Protein AF-A0A1C3ETY7-F1 (afdb_monomer_lite)

Secondary structure (DSSP, 8-state):
--------TTSPPTTTHHHHHHHHHHHHHHHHHHHHHHHHHHHGGGTSS-TTPPPPHHHHHHHHHHHHHHHHHHHHHHHHHHHHHHSS-GGG-HHHHHHHHHHHHHHHHHHHHHHTTS--TTS-S-HHHHHHHHHHHHHHHHHHHHHHHHHHHHHH--

Radius of gyration: 18.48 Å; chains: 1; bounding box: 41×31×61 Å

Sequence (158 aa):
MPHREIVTDDQPGKGFELPLRLLAGFQFLGGIVFAPFAWVLIFTPLGIFFPKYQYDLRDVVLSIMGAPLAITGYFVWANWFLYAVRGRFFRNWGVAVQLISLMNHLGWLVCFPSIRQQSFFAFLETAPEIAAWLLFNILVSMMLGLYFLDKSRTTYDF

pLDDT: mean 75.52, std 14.87, range [42.16, 93.75]

Organism: NCBI:txid1841610

Foldseek 3Di:
DPPPPLPFLQQDDPPCQQVLLVVLVVVLVVVVVCLVVLVCLQCVVVCVVPVPDDDDPLSVVSNVLSNVLNVLSVQLSVQSVCCNVPVAGVVSPQLVSLVSQLVSLVSCLVCVVSVCPPDVPVVDPPPVVSVVVSVVSNVVSVVSNVSSVVSVVVSPVD

Structure (mmCIF, N/CA/C/O backbone):
data_AF-A0A1C3ETY7-F1
#
_entry.id   AF-A0A1C3ETY7-F1
#
loop_
_atom_site.group_PDB
_atom_site.id
_atom_site.type_symbol
_atom_site.label_atom_id
_atom_site.label_alt_id
_atom_site.label_comp_id
_atom_site.label_asym_id
_atom_site.label_entity_id
_atom_site.label_seq_id
_atom_site.pdbx_PDB_ins_code
_atom_site.Cartn_x
_atom_site.Cartn_y
_atom_site.Cartn_z
_atom_site.occupancy
_atom_site.B_iso_or_equiv
_atom_site.auth_seq_id
_atom_site.auth_comp_id
_atom_site.auth_asym_id
_atom_site.auth_atom_id
_atom_site.pdbx_PDB_model_num
ATOM 1 N N . MET A 1 1 ? -15.548 -19.070 34.710 1.00 42.56 1 MET A N 1
ATOM 2 C CA . MET A 1 1 ? -14.702 -17.882 34.462 1.00 42.56 1 MET A CA 1
ATOM 3 C C . MET A 1 1 ? -15.313 -17.130 33.293 1.00 42.56 1 MET A C 1
ATOM 5 O O . MET A 1 1 ? -15.617 -17.798 32.310 1.00 42.56 1 MET A O 1
ATOM 9 N N . PRO A 1 2 ? -15.569 -15.815 33.383 1.00 42.75 2 PRO A N 1
ATOM 10 C CA . PRO A 1 2 ? -16.038 -15.077 32.222 1.00 42.75 2 PRO A CA 1
ATOM 11 C C . PRO A 1 2 ? -14.923 -15.089 31.176 1.00 42.75 2 PRO A C 1
ATOM 13 O O . PRO A 1 2 ? -13.763 -14.828 31.500 1.00 42.75 2 PRO A O 1
ATOM 16 N N . HIS A 1 3 ? -15.268 -15.453 29.944 1.00 42.50 3 HIS A N 1
ATOM 17 C CA . HIS A 1 3 ? -14.363 -15.393 28.806 1.00 42.50 3 HIS A CA 1
ATOM 18 C C . HIS A 1 3 ? -13.972 -13.918 28.642 1.00 42.50 3 HIS A C 1
ATOM 20 O O . HIS A 1 3 ? -14.798 -13.111 28.225 1.00 42.50 3 HIS A O 1
ATOM 26 N N . ARG A 1 4 ? -12.753 -13.534 29.047 1.00 46.88 4 ARG A N 1
ATOM 27 C CA . ARG A 1 4 ? -12.209 -12.221 28.684 1.00 46.88 4 ARG A CA 1
ATOM 28 C C . ARG A 1 4 ? -12.123 -12.218 27.165 1.00 46.88 4 ARG A C 1
ATOM 30 O O . ARG A 1 4 ? -11.307 -12.937 26.590 1.00 46.88 4 ARG A O 1
ATOM 37 N N . GLU A 1 5 ? -13.032 -11.488 26.537 1.00 49.06 5 GLU A N 1
ATOM 38 C CA . GLU A 1 5 ? -12.971 -11.209 25.115 1.00 49.06 5 GLU A CA 1
ATOM 39 C C . GLU A 1 5 ? -11.666 -10.441 24.902 1.00 49.06 5 GLU A C 1
ATOM 41 O O . GLU A 1 5 ? -11.463 -9.373 25.480 1.00 49.06 5 GLU A O 1
ATOM 46 N N . ILE A 1 6 ? -10.719 -11.043 24.182 1.00 51.78 6 ILE A N 1
ATOM 47 C CA . ILE A 1 6 ? -9.483 -10.357 23.816 1.00 51.78 6 ILE A CA 1
ATOM 48 C C . ILE A 1 6 ? -9.919 -9.284 22.826 1.00 51.78 6 ILE A C 1
ATOM 50 O O . ILE A 1 6 ? -10.107 -9.573 21.644 1.00 51.78 6 ILE A O 1
ATOM 54 N N . VAL A 1 7 ? -10.161 -8.073 23.326 1.00 54.97 7 VAL A N 1
ATOM 55 C CA . VAL A 1 7 ? -10.447 -6.910 22.493 1.00 54.97 7 VAL A CA 1
ATOM 56 C C . VAL A 1 7 ? -9.214 -6.705 21.633 1.00 54.97 7 VAL A C 1
ATOM 58 O O . VAL A 1 7 ? -8.131 -6.397 22.126 1.00 54.97 7 VAL A O 1
ATOM 61 N N . THR A 1 8 ? -9.354 -6.990 20.344 1.00 58.16 8 THR A N 1
ATOM 62 C CA . THR A 1 8 ? -8.231 -6.912 19.427 1.00 58.16 8 THR A CA 1
ATOM 63 C C . THR A 1 8 ? -7.980 -5.454 19.075 1.00 58.16 8 THR A C 1
ATOM 65 O O . THR A 1 8 ? -8.903 -4.651 18.908 1.00 58.16 8 THR A O 1
ATOM 68 N N . ASP A 1 9 ? -6.705 -5.104 18.986 1.00 62.38 9 ASP A N 1
ATOM 69 C CA . ASP A 1 9 ? -6.216 -3.737 18.811 1.00 62.38 9 ASP A CA 1
ATOM 70 C C . ASP A 1 9 ? -6.758 -3.046 17.541 1.00 62.38 9 ASP A C 1
ATOM 72 O O . ASP A 1 9 ? -6.960 -1.837 17.469 1.00 62.38 9 ASP A O 1
ATOM 76 N N . ASP A 1 10 ? -7.163 -3.838 16.557 1.00 63.81 10 ASP A N 1
ATOM 77 C CA . ASP A 1 10 ? -7.648 -3.389 15.261 1.00 63.81 10 ASP A CA 1
ATOM 78 C C . ASP A 1 10 ? -9.175 -3.314 15.113 1.00 63.81 10 ASP A C 1
ATOM 80 O O . ASP A 1 10 ? -9.651 -2.754 14.122 1.00 63.81 10 ASP A O 1
ATOM 84 N N . GLN A 1 11 ? -9.958 -3.816 16.078 1.00 65.44 11 GLN A N 1
ATOM 85 C CA . GLN A 1 11 ? -11.417 -3.704 16.006 1.00 65.44 11 GLN A CA 1
ATOM 86 C C . GLN A 1 11 ? -11.861 -2.254 16.210 1.00 65.44 11 GLN A C 1
ATOM 88 O O . GLN A 1 11 ? -11.608 -1.683 17.265 1.00 65.44 11 GLN A O 1
ATOM 93 N N . PRO A 1 12 ? -12.510 -1.617 15.242 1.00 57.81 12 PRO A N 1
ATOM 94 C CA . PRO A 1 12 ? -12.853 -0.210 15.361 1.00 57.81 12 PRO A CA 1
ATOM 95 C C . PRO A 1 12 ? -13.856 0.022 16.504 1.00 57.81 12 PRO A C 1
ATOM 97 O O . PRO A 1 12 ? -14.793 -0.750 16.699 1.00 57.81 12 PRO A O 1
ATOM 100 N N . GLY A 1 13 ? -13.648 1.085 17.288 1.00 61.75 13 GLY A N 1
ATOM 101 C CA . GLY A 1 13 ? -14.572 1.473 18.360 1.00 61.75 13 GLY A CA 1
ATOM 102 C C . GLY A 1 13 ? -15.984 1.761 17.827 1.00 61.75 13 GLY A C 1
ATOM 103 O O . GLY A 1 13 ? -16.158 2.079 16.645 1.00 61.75 13 GLY A O 1
ATOM 104 N N . LYS A 1 14 ? -17.004 1.665 18.696 1.00 61.84 14 LYS A N 1
ATOM 105 C CA . LYS A 1 14 ? -18.412 1.898 18.319 1.00 61.84 14 LYS A CA 1
ATOM 106 C C . LYS A 1 14 ? -18.545 3.235 17.571 1.00 61.84 14 LYS A C 1
ATOM 108 O O . LYS A 1 14 ? -18.279 4.287 18.140 1.00 61.84 14 LYS A O 1
ATOM 113 N N . GLY A 1 15 ? -18.943 3.177 16.297 1.00 67.81 15 GLY A N 1
ATOM 114 C CA . GLY A 1 15 ? -19.194 4.346 15.440 1.00 67.81 15 GLY A CA 1
ATOM 115 C C . GLY A 1 15 ? -18.184 4.588 14.308 1.00 67.81 15 GLY A C 1
ATOM 116 O O . GLY A 1 15 ? -18.567 5.163 13.295 1.00 67.81 15 GLY A O 1
ATOM 117 N N . PHE A 1 16 ? -16.941 4.099 14.410 1.00 74.38 16 PHE A N 1
ATOM 118 C CA . PHE A 1 16 ? -15.918 4.270 13.356 1.00 74.38 16 PHE A CA 1
ATOM 119 C C . PHE A 1 16 ? -15.721 3.040 12.464 1.00 74.38 16 PHE A C 1
ATOM 121 O O . PHE A 1 16 ? -14.970 3.089 11.490 1.00 74.38 16 PHE A O 1
ATOM 128 N N . GLU A 1 17 ? -16.427 1.947 12.753 1.00 79.69 17 GLU A N 1
ATOM 129 C CA . GLU A 1 17 ? -16.270 0.687 12.031 1.00 79.69 17 GLU A CA 1
ATOM 130 C C . GLU A 1 17 ? -16.571 0.803 10.543 1.00 79.69 17 GLU A C 1
ATOM 132 O O . GLU A 1 17 ? -15.744 0.447 9.704 1.00 79.69 17 GLU A O 1
ATOM 137 N N . LEU A 1 18 ? -17.752 1.313 10.209 1.00 85.38 18 LEU A N 1
ATOM 138 C CA . LEU A 1 18 ? -18.197 1.366 8.827 1.00 85.38 18 LEU A CA 1
ATOM 139 C C . LEU A 1 18 ? -17.298 2.276 7.963 1.00 85.38 18 LEU A C 1
ATOM 141 O O . LEU A 1 18 ? -16.846 1.803 6.920 1.00 85.38 18 LEU A O 1
ATOM 145 N N . PRO A 1 19 ? -16.948 3.513 8.380 1.00 89.62 19 PRO A N 1
ATOM 146 C CA . PRO A 1 19 ? -16.014 4.350 7.625 1.00 89.62 19 PRO A CA 1
ATOM 147 C C . PRO A 1 19 ? -14.649 3.696 7.386 1.00 89.62 19 PRO A C 1
ATOM 149 O O . PRO A 1 19 ? -14.139 3.740 6.267 1.00 89.62 19 PRO A O 1
ATOM 152 N N . LEU A 1 20 ? -14.066 3.049 8.402 1.00 88.81 20 LEU A N 1
ATOM 153 C CA . LEU A 1 20 ? -12.752 2.408 8.279 1.00 88.81 20 LEU A CA 1
ATOM 154 C C . LEU A 1 20 ? -12.790 1.187 7.355 1.00 88.81 20 LEU A C 1
ATOM 156 O O . LEU A 1 20 ? -11.866 0.968 6.571 1.00 88.81 20 LEU A O 1
ATOM 160 N N . ARG A 1 21 ? -13.878 0.415 7.391 1.00 90.31 21 ARG A N 1
ATOM 161 C CA . ARG A 1 21 ? -14.084 -0.721 6.483 1.00 90.31 21 ARG A CA 1
ATOM 162 C C . ARG A 1 21 ? -14.298 -0.272 5.041 1.00 90.31 21 ARG A C 1
ATOM 164 O O . ARG A 1 21 ? -13.751 -0.895 4.135 1.00 90.31 21 ARG A O 1
ATOM 171 N N . LEU A 1 22 ? -15.039 0.816 4.825 1.00 92.62 22 LEU A N 1
ATOM 172 C CA . LEU A 1 22 ? -15.215 1.418 3.500 1.00 92.62 22 LEU A CA 1
ATOM 173 C C . LEU A 1 22 ? -13.896 1.967 2.954 1.00 92.62 22 LEU A C 1
ATOM 175 O O . LEU A 1 22 ? -13.574 1.714 1.795 1.00 92.62 22 LEU A O 1
ATOM 179 N N . LEU A 1 23 ? -13.105 2.645 3.791 1.00 92.38 23 LEU A N 1
ATOM 180 C CA . LEU A 1 23 ? -11.767 3.106 3.426 1.00 92.38 23 LEU A CA 1
ATOM 181 C C . LEU A 1 23 ? -10.875 1.928 3.024 1.00 92.38 23 LEU A C 1
ATOM 183 O O . LEU A 1 23 ? -10.278 1.968 1.956 1.00 92.38 23 LEU A O 1
ATOM 187 N N . ALA A 1 24 ? -10.834 0.856 3.821 1.00 91.06 24 ALA A N 1
ATOM 188 C CA . ALA A 1 24 ? -10.077 -0.350 3.488 1.00 91.06 24 ALA A CA 1
ATOM 189 C C . ALA A 1 24 ? -10.553 -0.999 2.173 1.00 91.06 24 ALA A C 1
ATOM 191 O O . ALA A 1 24 ? -9.736 -1.457 1.377 1.00 91.06 24 ALA A O 1
ATOM 192 N N . GLY A 1 25 ? -11.863 -0.993 1.908 1.00 91.50 25 GLY A N 1
ATOM 193 C CA . GLY A 1 25 ? -12.436 -1.469 0.648 1.00 91.50 25 GLY A CA 1
ATOM 194 C C . GLY A 1 25 ? -12.018 -0.619 -0.555 1.00 91.50 25 GLY A C 1
ATOM 195 O O . GLY A 1 25 ? -11.577 -1.162 -1.564 1.00 91.50 25 GLY A O 1
ATOM 196 N N . PHE A 1 26 ? -12.090 0.708 -0.441 1.00 92.00 26 PHE A N 1
ATOM 197 C CA . PHE A 1 26 ? -11.623 1.642 -1.473 1.00 92.00 26 PHE A CA 1
ATOM 198 C C . PHE A 1 26 ? -10.136 1.447 -1.778 1.00 92.00 26 PHE A C 1
ATOM 200 O O . PHE A 1 26 ? -9.719 1.364 -2.931 1.00 92.00 26 PHE A O 1
ATOM 207 N N . GLN A 1 27 ? -9.355 1.295 -0.718 1.00 90.25 27 GLN A N 1
ATOM 208 C CA . GLN A 1 27 ? -7.926 1.070 -0.769 1.00 90.25 27 GLN A CA 1
ATOM 209 C C . GLN A 1 27 ? -7.567 -0.270 -1.436 1.00 90.25 27 GLN A C 1
ATOM 211 O O . GLN A 1 27 ? -6.674 -0.345 -2.286 1.00 90.25 27 GLN A O 1
ATOM 216 N N . PHE A 1 28 ? -8.337 -1.323 -1.154 1.00 89.69 28 PHE A N 1
ATOM 217 C CA . PHE A 1 28 ? -8.257 -2.586 -1.883 1.00 89.69 28 PHE A CA 1
ATOM 218 C C . PHE A 1 28 ? -8.598 -2.417 -3.376 1.00 89.69 28 PHE A C 1
ATOM 220 O O . PHE A 1 28 ? -7.848 -2.874 -4.234 1.00 89.69 28 PHE A O 1
ATOM 227 N N . LEU A 1 29 ? -9.675 -1.719 -3.734 1.00 87.62 29 LEU A N 1
ATOM 228 C CA . LEU A 1 29 ? -10.024 -1.524 -5.148 1.00 87.62 29 LEU A CA 1
ATOM 229 C C . LEU A 1 29 ? -8.939 -0.756 -5.915 1.00 87.62 29 LEU A C 1
ATOM 231 O O . LEU A 1 29 ? -8.570 -1.166 -7.015 1.00 87.62 29 LEU A O 1
ATOM 235 N N . GLY A 1 30 ? -8.371 0.292 -5.313 1.00 81.81 30 GLY A N 1
ATOM 236 C CA . GLY A 1 30 ? -7.249 1.029 -5.896 1.00 81.81 30 GLY A CA 1
ATOM 237 C C . GLY A 1 30 ? -6.042 0.128 -6.167 1.00 81.81 30 GLY A C 1
ATOM 238 O O . GLY A 1 30 ? -5.467 0.174 -7.251 1.00 81.81 30 GLY A O 1
ATOM 239 N N . GLY A 1 31 ? -5.708 -0.777 -5.243 1.00 79.50 31 GLY A N 1
ATOM 240 C CA . GLY A 1 31 ? -4.628 -1.746 -5.448 1.00 79.50 31 GLY A CA 1
ATOM 241 C C . GLY A 1 31 ? -4.858 -2.740 -6.601 1.00 79.50 31 GLY A C 1
ATOM 242 O O . GLY A 1 31 ? -3.872 -3.174 -7.195 1.00 79.50 31 GLY A O 1
ATOM 243 N N . ILE A 1 32 ? -6.111 -3.053 -6.991 1.00 79.81 32 ILE A N 1
ATOM 244 C CA . ILE A 1 32 ? -6.397 -3.926 -8.162 1.00 79.81 32 ILE A CA 1
ATOM 245 C C . ILE A 1 32 ? -5.797 -3.294 -9.418 1.00 79.81 32 ILE A C 1
ATOM 247 O O . ILE A 1 32 ? -5.169 -3.980 -10.221 1.00 79.81 32 ILE A O 1
ATOM 251 N N . VAL A 1 33 ? -5.969 -1.981 -9.564 1.00 75.62 33 VAL A N 1
ATOM 252 C CA . VAL A 1 33 ? -5.522 -1.221 -10.736 1.00 75.62 33 VAL A CA 1
ATOM 253 C C . VAL A 1 33 ? -4.001 -1.284 -10.885 1.00 75.62 33 VAL A C 1
ATOM 255 O O . VAL A 1 33 ? -3.492 -1.410 -11.996 1.00 75.62 33 VAL A O 1
ATOM 258 N N . PHE A 1 34 ? -3.272 -1.266 -9.767 1.00 73.31 34 PHE A N 1
ATOM 259 C CA . PHE A 1 34 ? -1.808 -1.310 -9.754 1.00 73.31 34 PHE A CA 1
ATOM 260 C C . PHE A 1 34 ? -1.229 -2.728 -9.696 1.00 73.31 34 PHE A C 1
ATOM 262 O O . PHE A 1 34 ? -0.032 -2.902 -9.920 1.00 73.31 34 PHE A O 1
ATOM 269 N N . ALA A 1 35 ? -2.042 -3.757 -9.439 1.00 74.00 35 ALA A N 1
ATOM 270 C CA . ALA A 1 35 ? -1.565 -5.131 -9.348 1.00 74.00 35 ALA A CA 1
ATOM 271 C C . ALA A 1 35 ? -0.816 -5.574 -10.620 1.00 74.00 35 ALA A C 1
ATOM 273 O O . ALA A 1 35 ? 0.320 -6.009 -10.462 1.00 74.00 35 ALA A O 1
ATOM 274 N N . PRO A 1 36 ? -1.330 -5.412 -11.860 1.00 72.75 36 PRO A N 1
ATOM 275 C CA . PRO A 1 36 ? -0.623 -5.833 -13.078 1.00 72.75 36 PRO A CA 1
ATOM 276 C C . PRO A 1 36 ? 0.801 -5.273 -13.208 1.00 72.75 36 PRO A C 1
ATOM 278 O O . PRO A 1 36 ? 1.693 -5.965 -13.693 1.00 72.75 36 PRO A O 1
ATOM 281 N N . PHE A 1 37 ? 1.040 -4.055 -12.716 1.00 69.62 37 PHE A N 1
ATOM 282 C CA . PHE A 1 37 ? 2.364 -3.435 -12.713 1.00 69.62 37 PHE A CA 1
ATOM 283 C C . PHE A 1 37 ? 3.364 -4.200 -11.833 1.00 69.62 37 PHE A C 1
ATOM 285 O O . PHE A 1 37 ? 4.503 -4.440 -12.233 1.00 69.62 37 PHE A O 1
ATOM 292 N N . ALA A 1 38 ? 2.916 -4.661 -10.666 1.00 71.06 38 ALA A N 1
ATOM 293 C CA . ALA A 1 38 ? 3.717 -5.497 -9.782 1.00 71.06 38 ALA A CA 1
ATOM 294 C C . ALA A 1 38 ? 4.105 -6.834 -10.448 1.00 71.06 38 ALA A C 1
ATOM 296 O O . ALA A 1 38 ? 5.246 -7.275 -10.308 1.00 71.06 38 ALA A O 1
ATOM 297 N N . TRP A 1 39 ? 3.206 -7.444 -11.236 1.00 71.19 39 TRP A N 1
ATOM 298 C CA . TRP A 1 39 ? 3.521 -8.654 -12.014 1.00 71.19 39 TRP A CA 1
ATOM 299 C C . TRP A 1 39 ? 4.611 -8.376 -13.052 1.00 71.19 39 TRP A C 1
ATOM 301 O O . TRP A 1 39 ? 5.584 -9.122 -13.133 1.00 71.19 39 TRP A O 1
ATOM 311 N N . VAL A 1 40 ? 4.510 -7.281 -13.808 1.00 70.50 40 VAL A N 1
ATOM 312 C CA . VAL A 1 40 ? 5.534 -6.921 -14.804 1.00 70.50 40 VAL A CA 1
ATOM 313 C C . VAL A 1 40 ? 6.919 -6.813 -14.155 1.00 70.50 40 VAL A C 1
ATOM 315 O O . VAL A 1 40 ? 7.880 -7.357 -14.695 1.00 70.50 40 VAL A O 1
ATOM 318 N N . LEU A 1 41 ? 7.033 -6.212 -12.971 1.00 67.00 41 LEU A N 1
ATOM 319 C CA . LEU A 1 41 ? 8.316 -6.066 -12.270 1.00 67.00 41 LEU A CA 1
ATOM 320 C C . LEU A 1 41 ? 8.893 -7.381 -11.724 1.00 67.00 41 LEU A C 1
ATOM 322 O O . LEU A 1 41 ? 10.115 -7.536 -11.662 1.00 67.00 41 LEU A O 1
ATOM 326 N N . ILE A 1 42 ? 8.033 -8.331 -11.349 1.00 69.00 42 ILE A N 1
ATOM 327 C CA . ILE A 1 42 ? 8.451 -9.658 -10.876 1.00 69.00 42 ILE A CA 1
ATOM 328 C C . ILE A 1 42 ? 8.891 -10.541 -12.049 1.00 69.00 42 ILE A C 1
ATOM 330 O O . ILE A 1 42 ? 9.921 -11.204 -11.978 1.00 69.00 42 ILE A O 1
ATOM 334 N N . PHE A 1 43 ? 8.104 -10.582 -13.123 1.00 69.56 43 PHE A N 1
ATOM 335 C CA . PHE A 1 43 ? 8.242 -11.609 -14.158 1.00 69.56 43 PHE A CA 1
ATOM 336 C C . PHE A 1 43 ? 9.080 -11.182 -15.363 1.00 69.56 43 PHE A C 1
ATOM 338 O O . PHE A 1 43 ? 9.687 -12.043 -16.001 1.00 69.56 43 PHE A O 1
ATOM 345 N N . THR A 1 44 ? 9.142 -9.885 -15.683 1.00 65.69 44 THR A N 1
ATOM 346 C CA . THR A 1 44 ? 9.968 -9.390 -16.803 1.00 65.69 44 THR A CA 1
ATOM 347 C C . THR A 1 44 ? 11.440 -9.764 -16.617 1.00 65.69 44 THR A C 1
ATOM 349 O O . THR A 1 44 ? 12.012 -10.331 -17.544 1.00 65.69 44 THR A O 1
ATOM 352 N N . PRO A 1 45 ? 12.043 -9.586 -15.427 1.00 62.59 45 PRO A N 1
ATOM 353 C CA . PRO A 1 45 ? 13.465 -9.866 -15.203 1.00 62.59 45 PRO A CA 1
ATOM 354 C C . PRO A 1 45 ? 13.782 -11.362 -15.029 1.00 62.59 45 PRO A C 1
ATOM 356 O O . PRO A 1 45 ? 14.941 -11.746 -14.913 1.00 62.59 45 PRO A O 1
ATOM 359 N N . LEU A 1 46 ? 12.748 -12.213 -15.014 1.00 63.91 46 LEU A N 1
ATOM 360 C CA . LEU A 1 46 ? 12.868 -13.673 -15.063 1.00 63.91 46 LEU A CA 1
ATOM 361 C C . LEU A 1 46 ? 12.768 -14.218 -16.494 1.00 63.91 46 LEU A C 1
ATOM 363 O O . LEU A 1 46 ? 13.007 -15.406 -16.707 1.00 63.91 46 LEU A O 1
ATOM 367 N N . GLY A 1 47 ? 12.401 -13.387 -17.479 1.00 57.34 47 GLY A N 1
ATOM 368 C CA . GLY A 1 47 ? 12.459 -13.761 -18.900 1.00 57.34 47 GLY A CA 1
ATOM 369 C C . GLY A 1 47 ? 11.379 -14.757 -19.287 1.00 57.34 47 GLY A C 1
ATOM 370 O O . GLY A 1 47 ? 11.345 -15.231 -20.420 1.00 57.34 47 GLY A O 1
ATOM 371 N N . ILE A 1 48 ? 10.462 -15.025 -18.352 1.00 59.72 48 ILE A N 1
ATOM 372 C CA . ILE A 1 48 ? 9.309 -15.911 -18.503 1.00 59.72 48 ILE A CA 1
ATOM 373 C C . ILE A 1 48 ? 8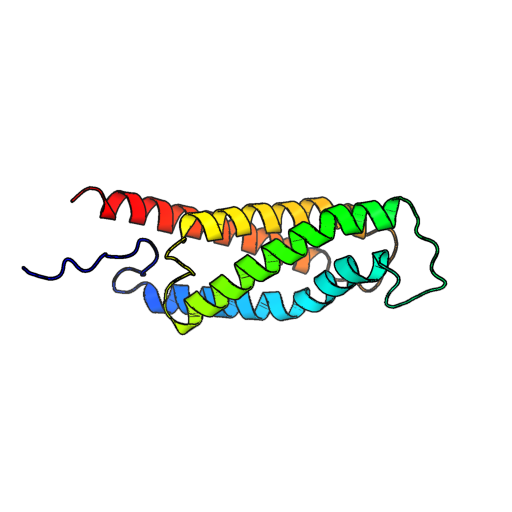.429 -15.435 -19.662 1.00 59.72 48 ILE A C 1
ATOM 375 O O . ILE A 1 48 ? 7.876 -16.254 -20.390 1.00 59.72 48 ILE A O 1
ATOM 379 N N . PHE A 1 49 ? 8.343 -14.119 -19.876 1.00 56.91 49 PHE A N 1
ATOM 380 C CA . PHE A 1 49 ? 7.573 -13.544 -20.977 1.00 56.91 49 PHE A CA 1
ATOM 381 C C . PHE A 1 49 ? 8.384 -13.327 -22.262 1.00 56.91 49 PHE A C 1
ATOM 383 O O . PHE A 1 49 ? 7.793 -13.285 -23.339 1.00 56.91 49 PHE A O 1
ATOM 390 N N . PHE A 1 50 ? 9.719 -13.236 -22.187 1.00 59.28 50 PHE A N 1
ATOM 391 C CA . PHE A 1 50 ? 10.576 -12.939 -23.342 1.00 59.28 50 PHE A CA 1
ATOM 392 C C . PHE A 1 50 ? 11.938 -13.656 -23.249 1.00 59.28 50 PHE A C 1
ATOM 394 O O . PHE A 1 50 ? 12.928 -13.053 -22.840 1.00 59.28 50 PHE A O 1
ATOM 401 N N . PRO A 1 51 ? 12.043 -14.916 -23.711 1.00 56.88 51 PRO A N 1
ATOM 402 C CA . PRO A 1 51 ? 13.273 -15.718 -23.610 1.00 56.88 51 PRO A CA 1
ATOM 403 C C . PRO A 1 51 ? 14.478 -15.163 -24.390 1.00 56.88 51 PRO A C 1
ATOM 405 O O . PRO A 1 51 ? 15.598 -15.628 -24.214 1.00 56.88 51 PRO A O 1
ATOM 408 N N . LYS A 1 52 ? 14.246 -14.201 -25.295 1.00 59.03 52 LYS A N 1
ATOM 409 C CA . LYS A 1 52 ? 15.277 -13.523 -26.101 1.00 59.03 52 LYS A CA 1
ATOM 410 C C . LYS A 1 52 ? 15.705 -12.167 -25.523 1.00 59.03 52 LYS A C 1
ATOM 412 O O . LYS A 1 52 ? 16.538 -11.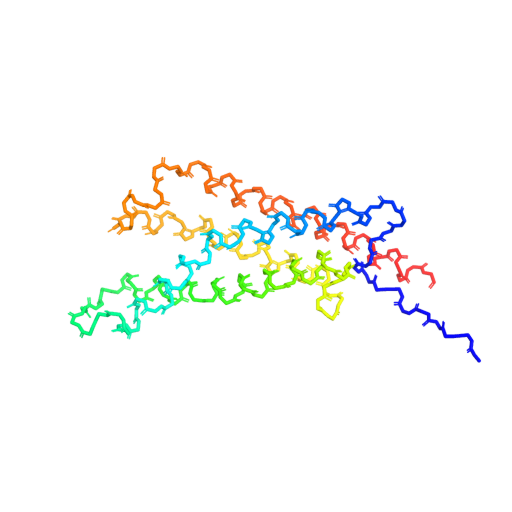500 -26.128 1.00 59.03 52 LYS A O 1
ATOM 417 N N . TYR A 1 53 ? 15.113 -11.739 -24.409 1.00 62.09 53 TYR A N 1
ATOM 418 C CA . TYR A 1 53 ? 15.431 -10.466 -23.773 1.00 62.09 53 TYR A CA 1
ATOM 419 C C . TYR A 1 53 ? 16.761 -10.595 -23.020 1.00 62.09 53 TYR A C 1
ATOM 421 O O . TYR A 1 53 ? 16.904 -11.455 -22.153 1.00 62.09 53 TYR A O 1
ATOM 429 N N . GLN A 1 54 ? 17.751 -9.779 -23.381 1.00 61.06 54 GLN A N 1
ATOM 430 C CA . GLN A 1 54 ? 18.998 -9.668 -22.626 1.00 61.06 54 GLN A CA 1
ATOM 431 C C . GLN A 1 54 ? 18.801 -8.598 -21.554 1.00 61.06 54 GLN A C 1
ATOM 433 O O . GLN A 1 54 ? 18.441 -7.473 -21.884 1.00 61.06 54 GLN A O 1
ATOM 438 N N . TYR A 1 55 ? 18.983 -8.954 -20.280 1.00 66.19 55 TYR A N 1
ATOM 439 C CA . TYR A 1 55 ? 18.801 -7.997 -19.189 1.00 66.19 55 TYR A CA 1
ATOM 440 C C . TYR A 1 55 ? 19.921 -6.972 -19.158 1.00 66.19 55 TYR A C 1
ATOM 442 O O . TYR A 1 55 ? 21.096 -7.340 -19.078 1.00 66.19 55 TYR A O 1
ATOM 450 N N . ASP A 1 56 ? 19.541 -5.704 -19.072 1.00 71.50 56 ASP A N 1
ATOM 451 C CA . ASP A 1 56 ? 20.442 -4.677 -18.581 1.00 71.50 56 ASP A CA 1
ATOM 452 C C . ASP A 1 56 ? 20.497 -4.718 -17.046 1.00 71.50 56 ASP A C 1
ATOM 454 O O . ASP A 1 56 ? 19.530 -5.073 -16.365 1.00 71.50 56 ASP A O 1
ATOM 458 N N . LEU A 1 57 ? 21.628 -4.298 -16.465 1.00 71.12 57 LEU A N 1
ATOM 459 C CA . LEU A 1 57 ? 21.812 -4.209 -15.006 1.00 71.12 57 LEU A CA 1
ATOM 460 C C . LEU A 1 57 ? 20.672 -3.428 -14.325 1.00 71.12 57 LEU A C 1
ATOM 462 O O . LEU A 1 57 ? 20.257 -3.754 -13.213 1.00 71.12 57 LEU A O 1
ATOM 466 N N . ARG A 1 58 ? 20.138 -2.414 -15.013 1.00 71.50 58 ARG A N 1
ATOM 467 C CA . ARG A 1 58 ? 19.003 -1.604 -14.561 1.00 71.50 58 ARG A CA 1
ATOM 468 C C . ARG A 1 58 ? 17.734 -2.436 -14.352 1.00 71.50 58 ARG A C 1
ATOM 470 O O . ARG A 1 58 ? 17.053 -2.230 -13.351 1.00 71.50 58 ARG A O 1
ATOM 477 N N . ASP A 1 59 ? 17.440 -3.378 -15.242 1.00 70.69 59 ASP A N 1
ATOM 478 C CA . ASP A 1 59 ? 16.235 -4.216 -15.174 1.00 70.69 59 ASP A CA 1
ATOM 479 C C . ASP A 1 59 ? 16.318 -5.212 -14.017 1.00 70.69 59 ASP A C 1
ATOM 481 O O . ASP A 1 59 ? 15.346 -5.428 -13.291 1.00 70.69 59 ASP A O 1
ATOM 485 N N . VAL A 1 60 ? 17.513 -5.758 -13.787 1.00 72.12 60 VAL A N 1
ATOM 486 C CA . VAL A 1 60 ? 17.793 -6.641 -12.649 1.00 72.12 60 VAL A CA 1
ATOM 487 C C . VAL A 1 60 ? 17.618 -5.888 -11.329 1.00 72.12 60 VAL A C 1
ATOM 489 O O . VAL A 1 60 ? 16.931 -6.371 -10.430 1.00 72.12 60 VAL A O 1
ATOM 492 N N . VAL A 1 61 ? 18.175 -4.678 -11.216 1.00 72.94 61 VAL A N 1
ATOM 493 C CA . VAL A 1 61 ? 18.031 -3.836 -10.016 1.00 72.94 61 VAL A CA 1
ATOM 494 C C . VAL A 1 61 ? 16.568 -3.460 -9.776 1.00 72.94 61 VAL A C 1
ATOM 496 O O . VAL A 1 61 ? 16.089 -3.555 -8.646 1.00 72.94 61 VAL A O 1
ATOM 499 N N . LEU A 1 62 ? 15.830 -3.092 -10.827 1.00 73.44 62 LEU A N 1
ATOM 500 C CA . LEU A 1 62 ? 14.399 -2.805 -10.729 1.00 73.44 62 LEU A CA 1
ATOM 501 C C . LEU A 1 62 ? 13.589 -4.030 -10.295 1.00 73.44 62 LEU A C 1
ATOM 503 O O . LEU A 1 62 ? 12.649 -3.872 -9.522 1.00 73.44 62 LEU A O 1
ATOM 507 N N . SER A 1 63 ? 13.964 -5.240 -10.713 1.00 74.38 63 SER A N 1
ATOM 508 C CA . SER A 1 63 ? 13.336 -6.470 -10.218 1.00 74.38 63 SER A CA 1
ATOM 509 C C . SER A 1 63 ? 13.608 -6.713 -8.746 1.00 74.38 63 SER A C 1
ATOM 511 O O . SER A 1 63 ? 12.687 -6.969 -7.977 1.00 74.38 63 SER A O 1
ATOM 513 N N . ILE A 1 64 ? 14.876 -6.616 -8.340 1.00 76.75 64 ILE A N 1
ATOM 514 C CA . ILE A 1 64 ? 15.304 -6.898 -6.968 1.00 76.75 64 ILE A CA 1
ATOM 515 C C . ILE A 1 64 ? 14.660 -5.910 -5.996 1.00 76.75 64 ILE A C 1
ATOM 517 O O . ILE A 1 64 ? 14.306 -6.295 -4.888 1.00 76.75 64 ILE A O 1
ATOM 521 N N . MET A 1 65 ? 14.470 -4.657 -6.410 1.00 76.38 65 MET A N 1
ATOM 522 C CA . MET A 1 65 ? 13.783 -3.641 -5.609 1.00 76.38 65 MET A CA 1
ATOM 523 C C . MET A 1 65 ? 12.256 -3.757 -5.714 1.00 76.38 65 MET A C 1
ATOM 525 O O . MET A 1 65 ? 11.547 -3.636 -4.717 1.00 76.38 65 MET A O 1
ATOM 529 N N . GLY A 1 66 ? 11.736 -4.020 -6.913 1.00 78.62 66 GLY A N 1
ATOM 530 C CA . GLY A 1 66 ? 10.307 -4.069 -7.207 1.00 78.62 66 GLY A CA 1
ATOM 531 C C . GLY A 1 66 ? 9.611 -5.322 -6.682 1.00 78.62 66 GLY A C 1
ATOM 532 O O . GLY A 1 66 ? 8.473 -5.232 -6.235 1.00 78.62 66 GLY A O 1
ATOM 533 N N . ALA A 1 67 ? 10.272 -6.481 -6.670 1.00 79.50 67 ALA A N 1
ATOM 534 C CA . ALA A 1 67 ? 9.675 -7.736 -6.218 1.00 79.50 67 ALA A CA 1
ATOM 535 C C . ALA A 1 67 ? 9.361 -7.743 -4.707 1.00 79.50 67 ALA A C 1
ATOM 537 O O . ALA A 1 67 ? 8.233 -8.089 -4.352 1.00 79.50 67 ALA A O 1
ATOM 538 N N . PRO A 1 68 ? 10.249 -7.300 -3.794 1.00 85.75 68 PRO A N 1
ATOM 539 C CA . PRO A 1 68 ? 9.904 -7.135 -2.382 1.00 85.75 68 PRO A CA 1
ATOM 540 C C . PRO A 1 68 ? 8.768 -6.134 -2.161 1.00 85.75 68 PRO A C 1
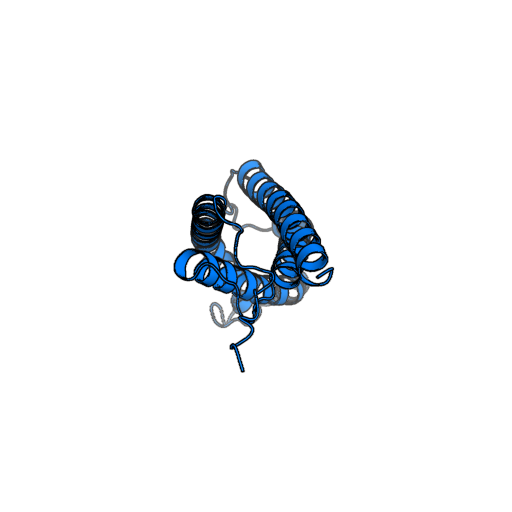ATOM 542 O O . PRO A 1 68 ? 7.882 -6.386 -1.341 1.00 85.75 68 PRO A O 1
ATOM 545 N N . LEU A 1 69 ? 8.751 -5.023 -2.907 1.00 86.62 69 LEU A N 1
ATOM 546 C CA . LEU A 1 69 ? 7.663 -4.044 -2.853 1.00 86.62 69 LEU A CA 1
ATOM 547 C C . LEU A 1 69 ? 6.348 -4.630 -3.388 1.00 86.62 69 LEU A C 1
ATOM 549 O O . LEU A 1 69 ? 5.285 -4.393 -2.826 1.00 86.62 69 LEU A O 1
ATOM 553 N N . ALA A 1 70 ? 6.386 -5.465 -4.416 1.00 85.00 70 ALA A N 1
ATOM 554 C CA . ALA A 1 70 ? 5.211 -6.174 -4.902 1.00 85.00 70 ALA A CA 1
ATOM 555 C C . ALA A 1 70 ? 4.690 -7.183 -3.865 1.00 85.00 70 ALA A C 1
ATOM 557 O O . ALA A 1 70 ? 3.508 -7.169 -3.531 1.00 85.00 70 ALA A O 1
ATOM 558 N N . ILE A 1 71 ? 5.568 -8.017 -3.301 1.00 86.56 71 ILE A N 1
ATOM 559 C CA . ILE A 1 71 ? 5.216 -9.037 -2.299 1.00 86.56 71 ILE A CA 1
ATOM 560 C C . ILE A 1 71 ? 4.608 -8.389 -1.052 1.00 86.56 71 ILE A C 1
ATOM 562 O O . ILE A 1 71 ? 3.534 -8.783 -0.595 1.00 86.56 71 ILE A O 1
ATOM 566 N N . THR A 1 72 ? 5.276 -7.371 -0.506 1.00 90.38 72 THR A N 1
ATOM 567 C CA . THR A 1 72 ? 4.768 -6.645 0.667 1.00 90.38 72 THR A CA 1
ATOM 568 C C . THR A 1 72 ? 3.505 -5.849 0.336 1.00 90.38 72 THR A C 1
ATOM 570 O O . THR A 1 72 ? 2.603 -5.779 1.169 1.00 90.38 72 THR A O 1
ATOM 573 N N . GLY A 1 73 ? 3.375 -5.349 -0.895 1.00 89.31 73 GLY A N 1
ATOM 574 C CA . GLY A 1 73 ? 2.154 -4.730 -1.407 1.00 89.31 73 GLY A CA 1
ATOM 575 C C . GLY A 1 73 ? 0.976 -5.704 -1.400 1.00 89.31 73 GLY A C 1
ATOM 576 O O . GLY A 1 73 ? -0.065 -5.389 -0.833 1.00 89.31 73 GLY A O 1
ATOM 577 N N . TYR A 1 74 ? 1.148 -6.928 -1.914 1.00 88.50 74 TYR A N 1
ATOM 578 C CA . TYR A 1 74 ? 0.112 -7.970 -1.866 1.00 88.50 74 TYR A CA 1
ATOM 579 C C . TYR A 1 74 ? -0.290 -8.345 -0.442 1.00 88.50 74 TYR A C 1
ATOM 581 O O . TYR A 1 74 ? -1.472 -8.567 -0.174 1.00 88.50 74 TYR A O 1
ATOM 589 N N . PHE A 1 75 ? 0.667 -8.384 0.485 1.00 91.06 75 PHE A N 1
ATOM 590 C CA . PHE A 1 75 ? 0.371 -8.620 1.895 1.00 91.06 75 PHE A CA 1
ATOM 591 C C . PHE A 1 75 ? -0.513 -7.514 2.493 1.00 91.06 75 PHE A C 1
ATOM 593 O O . PHE A 1 75 ? -1.518 -7.814 3.145 1.00 91.06 75 PHE A O 1
ATOM 600 N N . VAL A 1 76 ? -0.170 -6.243 2.264 1.00 91.50 76 VAL A N 1
ATOM 601 C CA . VAL A 1 76 ? -0.967 -5.084 2.714 1.00 91.50 76 VAL A CA 1
ATOM 602 C C . VAL A 1 76 ? -2.358 -5.128 2.094 1.00 91.50 76 VAL A C 1
ATOM 604 O O . VAL A 1 76 ? -3.369 -4.972 2.777 1.00 91.50 76 VAL A O 1
ATOM 607 N N . TRP A 1 77 ? -2.408 -5.440 0.808 1.00 90.50 77 TRP A N 1
ATOM 608 C CA . TRP A 1 77 ? -3.623 -5.481 0.024 1.00 90.50 77 TRP A CA 1
ATOM 609 C C . TRP A 1 77 ? -4.613 -6.553 0.488 1.00 90.50 77 TRP A C 1
ATOM 611 O O . TRP A 1 77 ? -5.792 -6.270 0.710 1.00 90.50 77 TRP A O 1
ATOM 621 N N . ALA A 1 78 ? -4.125 -7.771 0.733 1.00 91.31 78 ALA A N 1
ATOM 622 C CA . ALA A 1 78 ? -4.922 -8.846 1.314 1.00 91.31 78 ALA A CA 1
ATOM 623 C C . ALA A 1 78 ? -5.456 -8.465 2.703 1.00 91.31 78 ALA A C 1
ATOM 625 O O . ALA A 1 78 ? -6.597 -8.774 3.044 1.00 91.31 78 ALA A O 1
ATOM 626 N N . ASN A 1 79 ? -4.657 -7.755 3.501 1.00 92.69 79 ASN A N 1
ATOM 627 C CA . ASN A 1 79 ? -5.077 -7.271 4.811 1.00 92.69 79 ASN A CA 1
ATOM 628 C C . ASN A 1 79 ? -6.174 -6.204 4.722 1.00 92.69 79 ASN A C 1
ATOM 630 O O . ASN A 1 79 ? -7.109 -6.242 5.517 1.00 92.69 79 ASN A O 1
ATOM 634 N N . TRP A 1 80 ? -6.120 -5.300 3.746 1.00 91.94 80 TRP A N 1
ATOM 635 C CA . TRP A 1 80 ? -7.192 -4.332 3.502 1.00 91.94 80 TRP A CA 1
ATOM 636 C C . TRP A 1 80 ? -8.500 -5.000 3.082 1.00 91.94 80 TRP A C 1
ATOM 638 O O . TRP A 1 80 ? -9.556 -4.655 3.610 1.00 91.94 80 TRP A O 1
ATOM 648 N N . PHE A 1 81 ? -8.437 -6.024 2.227 1.00 93.00 81 PHE A N 1
ATOM 649 C CA . PHE A 1 81 ? -9.607 -6.843 1.905 1.00 93.00 81 PHE A CA 1
ATOM 650 C C . PHE A 1 81 ? -10.190 -7.525 3.149 1.00 93.00 81 PHE A C 1
ATOM 652 O O . PHE A 1 81 ? -11.392 -7.439 3.412 1.00 93.00 81 PHE A O 1
ATOM 659 N N . LEU A 1 82 ? -9.337 -8.176 3.948 1.00 90.75 82 LEU A N 1
ATOM 660 C CA . LEU A 1 82 ? -9.763 -8.826 5.187 1.00 90.75 82 LEU A CA 1
ATOM 661 C C . LEU A 1 82 ? -10.412 -7.828 6.144 1.00 90.75 82 LEU A C 1
ATOM 663 O O . LEU A 1 82 ? -11.464 -8.133 6.704 1.00 90.75 82 LEU A O 1
ATOM 667 N N . TYR A 1 83 ? -9.841 -6.634 6.280 1.00 90.25 83 TYR A N 1
ATOM 668 C CA . TYR A 1 83 ? -10.397 -5.591 7.127 1.00 90.25 83 TYR A CA 1
ATOM 669 C C . TYR A 1 83 ? -11.752 -5.098 6.613 1.00 90.25 83 TYR A C 1
ATOM 671 O O . TYR A 1 83 ? -12.701 -5.010 7.387 1.00 90.25 83 TYR A O 1
ATOM 679 N N . ALA A 1 84 ? -11.901 -4.867 5.307 1.00 90.88 84 ALA A N 1
ATOM 680 C CA . ALA A 1 84 ? -13.172 -4.455 4.712 1.00 90.88 84 ALA A CA 1
ATOM 681 C C . ALA A 1 84 ? -14.294 -5.479 4.979 1.00 90.88 84 ALA A C 1
ATOM 683 O O . ALA A 1 84 ? -15.403 -5.122 5.393 1.00 90.88 84 ALA A O 1
ATOM 684 N N . VAL A 1 85 ? -13.996 -6.771 4.815 1.00 89.38 85 VAL A N 1
ATOM 685 C CA . VAL A 1 85 ? -14.983 -7.854 4.955 1.00 89.38 85 VAL A CA 1
ATOM 686 C C . VAL A 1 85 ? -15.242 -8.233 6.414 1.00 89.38 85 VAL A C 1
ATOM 688 O O . VAL A 1 85 ? -16.383 -8.507 6.778 1.00 89.38 85 VAL A O 1
ATOM 691 N N . ARG A 1 86 ? -14.205 -8.265 7.256 1.00 87.56 86 ARG A N 1
ATOM 692 C CA . ARG A 1 86 ? -14.264 -8.846 8.610 1.00 87.56 86 ARG A CA 1
ATOM 693 C C . ARG A 1 86 ? -14.103 -7.831 9.740 1.00 87.56 86 ARG A C 1
ATOM 695 O O . ARG A 1 86 ? -14.230 -8.225 10.893 1.00 87.56 86 ARG A O 1
ATOM 702 N N . GLY A 1 87 ? -13.776 -6.577 9.433 1.00 85.44 87 GLY A N 1
ATOM 703 C CA . GLY A 1 87 ? -13.480 -5.542 10.429 1.00 85.44 87 GLY A CA 1
ATOM 704 C C . GLY A 1 87 ? -12.169 -5.759 11.192 1.00 85.44 87 GLY A C 1
ATOM 705 O O . GLY A 1 87 ? -11.977 -5.153 12.240 1.00 85.44 87 GLY A O 1
ATOM 706 N N . ARG A 1 88 ? -11.293 -6.654 10.709 1.00 84.88 88 ARG A N 1
ATOM 707 C CA . ARG A 1 88 ? -10.016 -6.998 11.352 1.00 84.88 88 ARG A CA 1
ATOM 708 C C . ARG A 1 88 ? -8.960 -7.462 10.352 1.00 84.88 88 ARG A C 1
ATOM 710 O O . ARG A 1 88 ? -9.283 -8.100 9.346 1.00 84.88 88 ARG A O 1
ATOM 717 N N . PHE A 1 89 ? -7.705 -7.159 10.651 1.00 86.56 89 PHE A N 1
ATOM 718 C CA . PHE A 1 89 ? -6.530 -7.582 9.901 1.00 86.56 89 PHE A CA 1
ATOM 719 C C . PHE A 1 89 ? -6.136 -9.018 10.247 1.00 86.56 89 PHE A C 1
ATOM 721 O O . PHE A 1 89 ? -6.616 -9.628 11.208 1.00 86.56 89 PHE A O 1
ATOM 728 N N . PHE A 1 90 ? -5.219 -9.583 9.464 1.00 83.00 90 PHE A N 1
ATOM 729 C CA . PHE A 1 90 ? -4.612 -10.857 9.809 1.00 83.00 90 PHE A CA 1
ATOM 730 C C . PHE A 1 90 ? -3.890 -10.743 11.156 1.00 83.00 90 PHE A C 1
ATOM 732 O O . PHE A 1 90 ? -3.062 -9.855 11.360 1.00 83.00 90 PHE A O 1
ATOM 739 N N . ARG A 1 91 ? -4.219 -11.654 12.080 1.00 78.19 91 ARG A N 1
ATOM 740 C CA . ARG A 1 91 ? -3.606 -11.753 13.416 1.00 78.19 91 ARG A CA 1
ATOM 741 C C . ARG A 1 91 ? -3.656 -10.449 14.238 1.00 78.19 91 ARG A C 1
ATOM 743 O O . ARG A 1 91 ? -2.871 -10.284 15.165 1.00 78.19 91 ARG A O 1
ATOM 750 N N . ASN A 1 92 ? -4.608 -9.564 13.937 1.00 70.75 92 ASN A N 1
ATOM 751 C CA . ASN A 1 92 ? -4.828 -8.284 14.618 1.00 70.75 92 ASN A CA 1
ATOM 752 C C . ASN A 1 92 ? -3.630 -7.324 14.571 1.00 70.75 92 ASN A C 1
ATOM 754 O O . ASN A 1 92 ? -3.366 -6.568 15.502 1.00 70.75 92 ASN A O 1
ATOM 758 N N . TRP A 1 93 ? -2.867 -7.365 13.483 1.00 82.25 93 TRP A N 1
ATOM 759 C CA . TRP A 1 93 ? -1.633 -6.603 13.316 1.00 82.25 93 TRP A CA 1
ATOM 760 C C . TRP A 1 93 ? -1.866 -5.195 12.761 1.00 82.25 93 TRP A C 1
ATOM 762 O O . TRP A 1 93 ? -1.182 -4.790 11.826 1.00 82.25 93 TRP A O 1
ATOM 772 N N . GLY A 1 94 ? -2.812 -4.439 13.330 1.00 85.25 94 GLY A N 1
ATOM 773 C CA . GLY A 1 94 ? -3.187 -3.104 12.843 1.00 85.25 94 GLY A CA 1
ATOM 774 C C . GLY A 1 94 ? -1.979 -2.198 12.608 1.00 85.25 94 GLY A C 1
ATOM 775 O O . GLY A 1 94 ? -1.708 -1.816 11.473 1.00 85.25 94 GLY A O 1
ATOM 776 N N . VAL A 1 95 ? -1.183 -1.945 13.649 1.00 87.56 95 VAL A N 1
ATOM 777 C CA . VAL A 1 95 ? 0.020 -1.098 13.554 1.00 87.56 95 VAL A CA 1
ATOM 778 C C . VAL A 1 95 ? 1.040 -1.650 12.553 1.00 87.56 95 VAL A C 1
ATOM 780 O O . VAL A 1 95 ? 1.528 -0.912 11.700 1.00 87.56 95 VAL A O 1
ATOM 783 N N . ALA A 1 96 ? 1.351 -2.948 12.611 1.00 89.56 96 ALA A N 1
ATOM 784 C CA . ALA A 1 96 ? 2.374 -3.537 11.745 1.00 89.56 96 ALA A CA 1
ATOM 785 C C . ALA A 1 96 ? 1.961 -3.530 10.264 1.00 89.56 96 ALA A C 1
ATOM 787 O O . ALA A 1 96 ? 2.782 -3.215 9.406 1.00 89.56 96 ALA A O 1
ATOM 788 N N . VAL A 1 97 ? 0.689 -3.802 9.952 1.00 90.94 97 VAL A N 1
ATOM 789 C CA . VAL A 1 97 ? 0.147 -3.698 8.588 1.00 90.94 97 VAL A CA 1
ATOM 790 C C . VAL A 1 97 ? 0.277 -2.268 8.071 1.00 90.94 97 VAL A C 1
ATOM 792 O O . VAL A 1 97 ? 0.698 -2.083 6.931 1.00 90.94 97 VAL A O 1
ATOM 795 N N . GLN A 1 98 ? -0.017 -1.258 8.896 1.00 92.00 98 GLN A N 1
ATOM 796 C CA . GLN A 1 98 ? 0.123 0.142 8.483 1.00 92.00 98 GLN A CA 1
ATOM 797 C C . GLN A 1 98 ? 1.585 0.574 8.330 1.00 92.00 98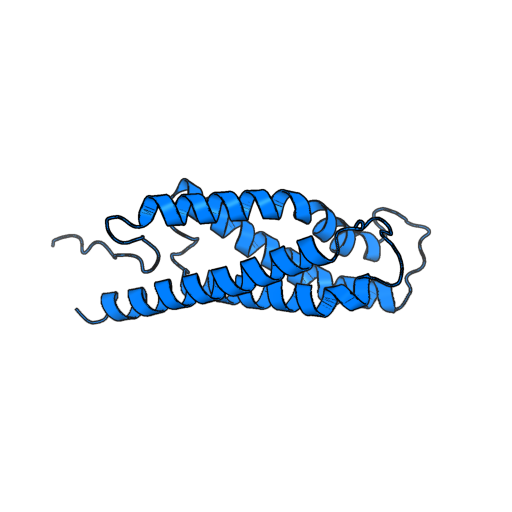 GLN A C 1
ATOM 799 O O . GLN A 1 98 ? 1.894 1.331 7.416 1.00 92.00 98 GLN A O 1
ATOM 804 N N . LEU A 1 99 ? 2.506 0.060 9.149 1.00 92.62 99 LEU A N 1
ATOM 805 C CA . LEU A 1 99 ? 3.942 0.299 8.970 1.00 92.62 99 LEU A CA 1
ATOM 806 C C . LEU A 1 99 ? 4.466 -0.329 7.676 1.00 92.62 99 LEU A C 1
ATOM 808 O O . LEU A 1 99 ? 5.182 0.330 6.925 1.00 92.62 99 LEU A O 1
ATOM 812 N N . ILE A 1 100 ? 4.079 -1.574 7.382 1.00 93.56 100 ILE A N 1
ATOM 813 C CA . ILE A 1 100 ? 4.438 -2.238 6.122 1.00 93.56 100 ILE A CA 1
ATOM 814 C C . ILE A 1 100 ? 3.840 -1.463 4.945 1.00 93.56 100 ILE A C 1
ATOM 816 O O . ILE A 1 100 ? 4.549 -1.204 3.979 1.00 93.56 100 ILE A O 1
ATOM 820 N N . SER A 1 101 ? 2.579 -1.029 5.050 1.00 92.81 101 SER A N 1
ATOM 821 C CA . SER A 1 101 ? 1.928 -0.168 4.058 1.00 92.81 101 SER A CA 1
ATOM 822 C C . SER A 1 101 ? 2.710 1.126 3.839 1.00 92.81 101 SER A C 1
ATOM 824 O O . SER A 1 101 ? 3.040 1.458 2.704 1.00 92.81 101 SER A O 1
ATOM 826 N N . LEU A 1 102 ? 3.084 1.830 4.906 1.00 93.75 102 LEU A N 1
ATOM 827 C CA . LEU A 1 102 ? 3.843 3.075 4.822 1.00 93.75 102 LEU A CA 1
ATOM 828 C C . LEU A 1 102 ? 5.193 2.873 4.121 1.00 93.75 102 LEU A C 1
ATOM 830 O O . LEU A 1 102 ? 5.506 3.592 3.174 1.00 93.75 102 LEU A O 1
ATOM 834 N N . MET A 1 103 ? 5.972 1.877 4.552 1.00 93.62 103 MET A N 1
ATOM 835 C CA . MET A 1 103 ? 7.272 1.567 3.947 1.00 93.62 103 MET A CA 1
ATOM 836 C C . MET A 1 103 ? 7.129 1.148 2.482 1.00 93.62 103 MET A C 1
ATOM 838 O O . MET A 1 103 ? 7.947 1.534 1.651 1.00 93.62 103 MET A O 1
ATOM 842 N N . ASN A 1 104 ? 6.074 0.401 2.153 1.00 91.62 104 ASN A N 1
ATOM 843 C CA . ASN A 1 104 ? 5.791 -0.034 0.793 1.00 91.62 104 ASN A CA 1
ATOM 844 C C . ASN A 1 104 ? 5.527 1.154 -0.141 1.00 91.62 104 ASN A C 1
ATOM 846 O O . ASN A 1 104 ? 6.190 1.292 -1.167 1.00 91.62 104 ASN A O 1
ATOM 850 N N . HIS A 1 105 ? 4.613 2.049 0.240 1.00 89.62 105 HIS A N 1
ATOM 851 C CA . HIS A 1 105 ? 4.259 3.211 -0.576 1.00 89.62 105 HIS A CA 1
ATOM 852 C C . HIS A 1 105 ? 5.406 4.228 -0.670 1.00 89.62 105 HIS A C 1
ATOM 854 O O . HIS A 1 105 ? 5.604 4.815 -1.733 1.00 89.62 105 HIS A O 1
ATOM 860 N N . LEU A 1 106 ? 6.211 4.395 0.389 1.00 89.94 106 LEU A N 1
ATOM 861 C CA . LEU A 1 106 ? 7.453 5.179 0.332 1.00 89.94 106 LEU A CA 1
ATOM 862 C C . LEU A 1 106 ? 8.479 4.551 -0.616 1.00 89.94 106 LEU A C 1
ATOM 864 O O . LEU A 1 106 ? 9.079 5.256 -1.424 1.00 89.94 106 LEU A O 1
ATOM 868 N N . GLY A 1 107 ? 8.655 3.230 -0.556 1.00 87.62 107 GLY A N 1
ATOM 869 C CA . GLY A 1 107 ? 9.531 2.499 -1.467 1.00 87.62 107 GLY A CA 1
ATOM 870 C C . GLY A 1 107 ? 9.114 2.685 -2.923 1.00 87.62 107 GLY A C 1
ATOM 871 O O . GLY A 1 107 ? 9.955 3.004 -3.765 1.00 87.62 107 GLY A O 1
ATOM 872 N N . TRP A 1 108 ? 7.813 2.594 -3.211 1.00 83.12 108 TRP A N 1
ATOM 873 C CA . TRP A 1 108 ? 7.278 2.904 -4.535 1.00 83.12 108 TRP A CA 1
ATOM 874 C C . TRP A 1 108 ? 7.512 4.356 -4.928 1.00 83.12 108 TRP A C 1
ATOM 876 O O . TRP A 1 108 ? 7.979 4.583 -6.036 1.00 83.12 108 TRP A O 1
ATOM 886 N N . LEU A 1 109 ? 7.278 5.324 -4.037 1.00 84.12 109 LEU A N 1
ATOM 887 C CA . LEU A 1 109 ? 7.514 6.748 -4.302 1.00 84.12 109 LEU A CA 1
ATOM 888 C C . LEU A 1 109 ? 8.978 7.041 -4.665 1.00 84.12 109 LEU A C 1
ATOM 890 O O . LEU A 1 109 ? 9.234 7.863 -5.540 1.00 84.12 109 LEU A O 1
ATOM 894 N N . VAL A 1 110 ? 9.930 6.348 -4.033 1.00 81.56 110 VAL A N 1
ATOM 895 C CA . VAL A 1 110 ? 11.369 6.477 -4.318 1.00 81.56 110 VAL A CA 1
ATOM 896 C C . VAL A 1 110 ? 11.776 5.737 -5.592 1.00 81.56 110 VAL A C 1
ATOM 898 O O . VAL A 1 110 ? 12.627 6.229 -6.327 1.00 81.56 110 VAL A O 1
ATOM 901 N N . CYS A 1 111 ? 11.184 4.578 -5.886 1.00 75.50 111 CYS A N 1
ATOM 902 C CA . CYS A 1 111 ? 11.484 3.818 -7.106 1.00 75.50 111 CYS A CA 1
ATOM 903 C C . CYS A 1 111 ? 10.816 4.426 -8.353 1.00 75.50 111 CYS A C 1
ATOM 905 O O . CYS A 1 111 ? 11.302 4.252 -9.473 1.00 75.50 111 CYS A O 1
ATOM 907 N N . PHE A 1 112 ? 9.717 5.162 -8.164 1.00 69.38 112 PHE A N 1
ATOM 908 C CA . PHE A 1 112 ? 8.892 5.761 -9.215 1.00 69.38 112 PHE A CA 1
ATOM 909 C C . PHE A 1 112 ? 9.688 6.612 -10.227 1.00 69.38 112 PHE A C 1
ATOM 911 O O . PHE A 1 112 ? 9.512 6.415 -11.433 1.00 69.38 112 PHE A O 1
ATOM 918 N N . PRO A 1 113 ? 10.616 7.504 -9.816 1.00 67.50 113 PRO A N 1
ATOM 919 C CA . PRO A 1 113 ? 11.425 8.297 -10.741 1.00 67.50 113 PRO A CA 1
ATOM 920 C C . PRO A 1 113 ? 12.396 7.443 -11.564 1.00 67.50 113 PRO A C 1
ATOM 922 O O . PRO A 1 113 ? 12.618 7.730 -12.739 1.00 67.50 113 PRO A O 1
ATOM 925 N N . SER A 1 114 ? 12.945 6.374 -10.978 1.00 63.84 114 SER A N 1
ATOM 926 C CA . SER A 1 114 ? 13.886 5.470 -11.649 1.00 63.84 114 SER A CA 1
ATOM 927 C C . SER A 1 114 ? 13.205 4.617 -12.715 1.00 63.84 114 SER A C 1
ATOM 929 O O . SER A 1 114 ? 13.826 4.315 -13.731 1.00 63.84 114 SER A O 1
ATOM 931 N N . ILE A 1 115 ? 11.925 4.281 -12.532 1.00 61.94 115 ILE A N 1
ATOM 932 C CA . ILE A 1 115 ? 11.099 3.537 -13.499 1.00 61.94 115 ILE A CA 1
ATOM 933 C C . ILE A 1 115 ? 10.733 4.411 -14.718 1.00 61.94 115 ILE A C 1
ATOM 935 O O . ILE A 1 115 ? 10.645 3.911 -15.840 1.00 61.94 115 ILE A O 1
ATOM 939 N N . ARG A 1 116 ? 10.625 5.734 -14.527 1.00 56.59 116 ARG A N 1
ATOM 940 C CA . ARG A 1 116 ? 10.154 6.734 -15.507 1.00 56.59 116 ARG A CA 1
ATOM 941 C C . ARG A 1 116 ? 10.963 6.819 -16.812 1.00 56.59 116 ARG A C 1
ATOM 943 O O . ARG A 1 116 ? 10.459 7.347 -17.796 1.00 56.59 116 ARG A O 1
ATOM 950 N N . GLN A 1 117 ? 12.205 6.334 -16.838 1.00 54.78 117 GLN A N 1
ATOM 951 C CA . GLN A 1 117 ? 13.149 6.639 -17.921 1.00 54.78 117 GLN A CA 1
ATOM 952 C C . GLN A 1 117 ? 13.131 5.712 -19.153 1.00 54.78 117 GLN A C 1
ATOM 954 O O . GLN A 1 117 ? 13.865 6.007 -20.088 1.00 54.78 117 GLN A O 1
ATOM 959 N N . GLN A 1 118 ? 12.351 4.621 -19.211 1.00 52.22 118 GLN A N 1
ATOM 960 C CA . GLN A 1 118 ? 12.475 3.666 -20.344 1.00 52.22 118 GLN A CA 1
ATOM 961 C C . GLN A 1 118 ? 11.166 3.070 -20.903 1.00 52.22 118 GLN A C 1
ATOM 963 O O . GLN A 1 118 ? 11.214 2.288 -21.842 1.00 52.22 118 GLN A O 1
ATOM 968 N N . SER A 1 119 ? 10.004 3.524 -20.415 1.00 52.62 119 SER A N 1
ATOM 969 C CA . SER A 1 119 ? 8.650 3.232 -20.920 1.00 52.62 119 SER A CA 1
ATOM 970 C C . SER A 1 119 ? 8.032 1.837 -20.672 1.00 52.62 119 SER A C 1
ATOM 972 O O . SER A 1 119 ? 8.257 0.888 -21.416 1.00 52.62 119 SER A O 1
ATOM 974 N N . PHE A 1 120 ? 7.043 1.787 -19.768 1.00 47.00 120 PHE A N 1
ATOM 975 C CA . PHE A 1 120 ? 5.648 1.839 -20.233 1.00 47.00 120 PHE A CA 1
ATOM 976 C C . PHE A 1 120 ? 5.367 3.361 -20.358 1.00 47.00 120 PHE A C 1
ATOM 978 O O . PHE A 1 120 ? 5.381 4.072 -19.361 1.00 47.00 120 PHE A O 1
ATOM 985 N N . PHE A 1 121 ? 5.366 3.918 -21.579 1.00 45.03 121 PHE A N 1
ATOM 986 C CA . PHE A 1 121 ? 5.408 5.361 -21.912 1.00 45.03 121 PHE A CA 1
ATOM 987 C C . PHE A 1 121 ? 4.239 6.252 -21.485 1.00 45.03 121 PHE A C 1
ATOM 989 O O . PHE A 1 121 ? 4.413 7.433 -21.238 1.00 45.03 121 PHE A O 1
ATOM 996 N N . ALA A 1 122 ? 2.995 5.858 -21.484 1.00 49.19 122 ALA A N 1
ATOM 997 C CA . ALA A 1 122 ? 2.350 4.587 -21.278 1.00 49.19 122 ALA A CA 1
ATOM 998 C C . ALA A 1 122 ? 2.111 4.160 -19.810 1.00 49.19 122 ALA A C 1
ATOM 1000 O O . ALA A 1 122 ? 1.188 3.416 -19.555 1.00 49.19 122 ALA A O 1
ATOM 1001 N N . PHE A 1 123 ? 2.807 4.672 -18.800 1.00 45.28 123 PHE A N 1
ATOM 1002 C CA . PHE A 1 123 ? 2.526 4.313 -17.403 1.00 45.28 123 PHE A CA 1
ATOM 1003 C C . PHE A 1 123 ? 1.513 5.212 -16.661 1.00 45.28 123 PHE A C 1
ATOM 1005 O O . PHE A 1 123 ? 1.269 5.000 -15.485 1.00 45.28 123 PHE A O 1
ATOM 1012 N N . LEU A 1 124 ? 0.815 6.204 -17.208 1.00 48.09 124 LEU A N 1
ATOM 1013 C CA . LEU A 1 124 ? 0.515 6.630 -18.576 1.00 48.09 124 LEU A CA 1
ATOM 1014 C C . LEU A 1 124 ? 0.027 8.074 -18.400 1.00 48.09 124 LEU A C 1
ATOM 1016 O O . LEU A 1 124 ? -1.081 8.272 -17.928 1.00 48.09 124 LEU A O 1
ATOM 1020 N N . GLU A 1 125 ? 0.867 9.073 -18.665 1.00 51.25 125 GLU A N 1
ATOM 1021 C CA . GLU A 1 125 ? 0.516 10.512 -18.750 1.00 51.25 125 GLU A CA 1
ATOM 1022 C C . GLU A 1 125 ? -0.153 11.216 -17.538 1.00 51.25 125 GLU A C 1
ATOM 1024 O O . GLU A 1 125 ? -0.168 12.442 -17.490 1.00 51.25 125 GLU A O 1
ATOM 1029 N N . THR A 1 126 ? -0.552 10.494 -16.492 1.00 51.44 126 THR A N 1
ATOM 1030 C CA . THR A 1 126 ? -1.084 10.980 -15.208 1.00 51.44 126 THR A CA 1
ATOM 1031 C C . THR A 1 126 ? -0.097 10.686 -14.066 1.00 51.44 126 THR A C 1
ATOM 1033 O O . THR A 1 126 ? -0.360 9.992 -13.084 1.00 51.44 126 THR A O 1
ATOM 1036 N N . ALA A 1 127 ? 1.134 11.190 -14.213 1.00 61.31 127 ALA A N 1
ATOM 1037 C CA . ALA A 1 127 ? 2.145 11.155 -13.152 1.00 61.31 127 ALA A CA 1
ATOM 1038 C C . ALA A 1 127 ? 1.720 11.846 -11.830 1.00 61.31 127 ALA A C 1
ATOM 1040 O O . ALA A 1 127 ? 2.144 11.364 -10.774 1.00 61.31 127 ALA A O 1
ATOM 1041 N N . PRO A 1 128 ? 0.921 12.937 -11.824 1.00 69.69 128 PRO A N 1
ATOM 1042 C CA . PRO A 1 128 ? 0.446 13.511 -10.571 1.00 69.69 128 PRO A CA 1
ATOM 1043 C C . PRO A 1 128 ? -0.581 12.627 -9.862 1.00 69.69 128 PRO A C 1
ATOM 1045 O O . PRO A 1 128 ? -0.591 12.618 -8.641 1.00 69.69 128 PRO A O 1
ATOM 1048 N N . GLU A 1 129 ?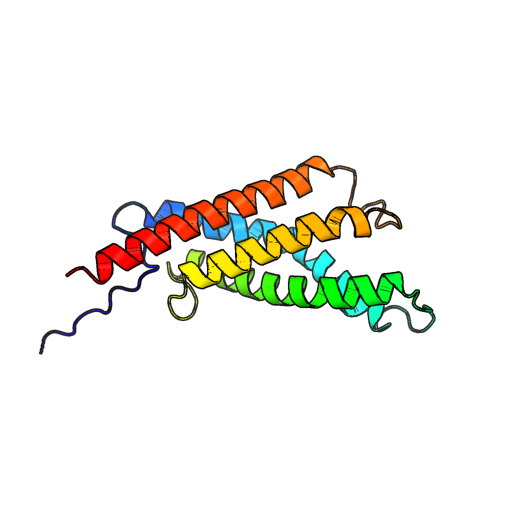 -1.391 11.848 -10.570 1.00 76.25 129 GLU A N 1
ATOM 1049 C CA . GLU A 1 129 ? -2.438 11.006 -9.993 1.00 76.25 129 GLU A CA 1
ATOM 1050 C C . GLU A 1 129 ? -1.843 9.812 -9.255 1.00 76.25 129 GLU A C 1
ATOM 1052 O O . GLU A 1 129 ? -2.270 9.513 -8.143 1.00 76.25 129 GLU A O 1
ATOM 1057 N N . ILE A 1 130 ? -0.812 9.166 -9.811 1.00 77.12 130 ILE A N 1
ATOM 1058 C CA . ILE A 1 130 ? -0.119 8.077 -9.107 1.00 77.12 130 ILE A CA 1
ATOM 1059 C C . ILE A 1 130 ? 0.676 8.630 -7.923 1.00 77.12 130 ILE A C 1
ATOM 1061 O O . ILE A 1 130 ? 0.640 8.056 -6.838 1.00 77.12 130 ILE A O 1
ATOM 1065 N N . ALA A 1 131 ? 1.357 9.767 -8.089 1.00 78.88 131 ALA A N 1
ATOM 1066 C CA . ALA A 1 131 ? 2.038 10.418 -6.975 1.00 78.88 131 ALA A CA 1
ATOM 1067 C C . ALA A 1 131 ? 1.044 10.837 -5.878 1.00 78.88 131 ALA A C 1
ATOM 1069 O O . ALA A 1 131 ? 1.294 10.587 -4.703 1.00 78.88 131 ALA A O 1
ATOM 1070 N N . ALA A 1 132 ? -0.107 11.400 -6.249 1.00 83.94 132 ALA A N 1
ATOM 1071 C CA . ALA A 1 132 ? -1.186 11.750 -5.333 1.00 83.94 132 ALA A CA 1
ATOM 1072 C C . ALA A 1 132 ? -1.773 10.507 -4.662 1.00 83.94 132 ALA A C 1
ATOM 1074 O O . ALA A 1 132 ? -2.028 10.543 -3.465 1.00 83.94 132 ALA A O 1
ATOM 1075 N N . TRP A 1 133 ? -1.918 9.395 -5.386 1.00 84.81 133 TRP A N 1
ATOM 1076 C CA . TRP A 1 133 ? -2.339 8.113 -4.829 1.00 84.81 133 TRP A CA 1
ATOM 1077 C C . TRP A 1 133 ? -1.328 7.578 -3.811 1.00 84.81 133 TRP A C 1
ATOM 1079 O O . TRP A 1 133 ? -1.713 7.173 -2.717 1.00 84.81 133 TRP A O 1
ATOM 1089 N N . LEU A 1 134 ? -0.030 7.613 -4.121 1.00 87.19 134 LEU A N 1
ATOM 1090 C CA . LEU A 1 134 ? 1.029 7.202 -3.197 1.00 87.19 134 LEU A CA 1
ATOM 1091 C C . LEU A 1 134 ? 1.065 8.103 -1.957 1.00 87.19 134 LEU A C 1
ATOM 1093 O O . LEU A 1 134 ? 1.121 7.597 -0.840 1.00 87.19 134 LEU A O 1
ATOM 1097 N N . LEU A 1 135 ? 0.970 9.423 -2.133 1.00 89.44 135 LEU A N 1
ATOM 1098 C CA . LEU A 1 135 ? 0.920 10.390 -1.033 1.00 89.44 135 LEU A CA 1
ATOM 1099 C C . LEU A 1 135 ? -0.333 10.205 -0.173 1.00 89.44 135 LEU A C 1
ATOM 1101 O O . LEU A 1 135 ? -0.233 10.182 1.051 1.00 89.44 135 LEU A O 1
ATOM 1105 N N . PHE A 1 136 ? -1.495 10.008 -0.794 1.00 90.81 136 PHE A N 1
ATOM 1106 C CA . PHE A 1 136 ? -2.738 9.670 -0.107 1.00 90.81 136 PHE A CA 1
ATOM 1107 C C . PHE A 1 136 ? -2.563 8.407 0.738 1.00 90.81 136 PHE A C 1
ATOM 1109 O O . PHE A 1 136 ? -2.912 8.400 1.914 1.00 90.81 136 PHE A O 1
ATOM 1116 N N . ASN A 1 137 ? -1.947 7.366 0.181 1.00 90.88 137 ASN A N 1
ATOM 1117 C CA . ASN A 1 137 ? -1.692 6.122 0.895 1.00 90.88 137 ASN A CA 1
ATOM 1118 C C . ASN A 1 137 ? -0.691 6.250 2.036 1.00 90.88 137 ASN A C 1
ATOM 1120 O O . ASN A 1 137 ? -0.883 5.634 3.084 1.00 90.88 137 ASN A O 1
ATOM 1124 N N . ILE A 1 138 ? 0.345 7.067 1.867 1.00 92.00 138 ILE A N 1
ATOM 1125 C CA . ILE A 1 138 ? 1.290 7.409 2.932 1.00 92.00 138 ILE A CA 1
ATOM 1126 C C . ILE A 1 138 ? 0.544 8.093 4.080 1.00 92.00 138 ILE A C 1
ATOM 1128 O O . ILE A 1 138 ? 0.642 7.642 5.221 1.00 92.00 138 ILE A O 1
ATOM 1132 N N . LEU A 1 139 ? -0.261 9.116 3.780 1.00 93.62 139 LEU A N 1
ATOM 1133 C CA . LEU A 1 139 ? -1.048 9.841 4.779 1.00 93.62 139 LEU A CA 1
ATOM 1134 C C . LEU A 1 139 ? -2.052 8.924 5.483 1.00 93.62 139 LEU A C 1
ATOM 1136 O O . LEU A 1 139 ? -2.105 8.907 6.711 1.00 93.62 139 LEU A O 1
ATOM 1140 N N . VAL A 1 140 ? -2.798 8.112 4.731 1.00 92.69 140 VAL A N 1
ATOM 1141 C CA . VAL A 1 140 ? -3.745 7.138 5.291 1.00 92.69 140 VAL A CA 1
ATOM 1142 C C . VAL A 1 140 ? -3.025 6.129 6.182 1.00 92.69 140 VAL A C 1
ATOM 1144 O O . VAL A 1 140 ? -3.476 5.885 7.297 1.00 92.69 140 VAL A O 1
ATOM 1147 N N . SER A 1 141 ? -1.885 5.588 5.745 1.00 92.75 141 SER A N 1
ATOM 1148 C C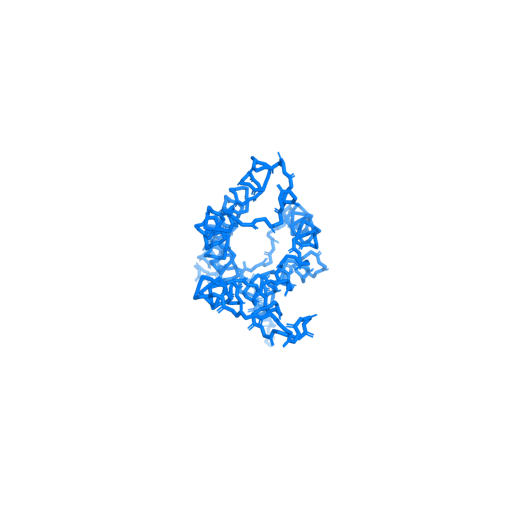A . SER A 1 141 ? -1.108 4.626 6.538 1.00 92.75 141 SER A CA 1
ATOM 1149 C C . SER A 1 141 ? -0.589 5.255 7.832 1.00 92.75 141 SER A C 1
ATOM 1151 O O . SER A 1 141 ? -0.640 4.623 8.884 1.00 92.75 141 SER A O 1
ATOM 1153 N N . MET A 1 142 ? -0.147 6.516 7.794 1.00 92.50 142 MET A N 1
ATOM 1154 C CA . MET A 1 142 ? 0.254 7.256 8.995 1.00 92.50 142 MET A CA 1
ATOM 1155 C C . MET A 1 142 ? -0.927 7.479 9.944 1.00 92.50 142 MET A C 1
ATOM 1157 O O . MET A 1 142 ? -0.817 7.176 11.130 1.00 92.50 142 MET A O 1
ATOM 1161 N N . MET A 1 143 ? -2.061 7.969 9.437 1.00 91.94 143 MET A N 1
ATOM 1162 C CA . MET A 1 143 ? -3.252 8.233 10.251 1.00 91.94 143 MET A CA 1
ATOM 1163 C C . MET A 1 143 ? -3.800 6.955 10.887 1.00 91.94 143 MET A C 1
ATOM 1165 O O . MET A 1 143 ? -4.075 6.935 12.084 1.00 91.94 143 MET A O 1
ATOM 1169 N N . LEU A 1 144 ? -3.916 5.875 10.112 1.00 89.31 144 LEU A N 1
ATOM 1170 C CA . LEU A 1 144 ? -4.363 4.580 10.617 1.00 89.31 144 LEU A CA 1
ATOM 1171 C C . LEU A 1 144 ? -3.342 3.969 11.578 1.00 89.31 144 LEU A C 1
ATOM 1173 O O . LEU A 1 144 ? -3.730 3.395 12.589 1.00 89.31 144 LEU A O 1
ATOM 1177 N N . GLY A 1 145 ? -2.044 4.112 11.303 1.00 89.00 145 GLY A N 1
ATOM 1178 C CA . GLY A 1 145 ? -0.984 3.658 12.200 1.00 89.00 145 GLY A CA 1
ATOM 1179 C C . GLY A 1 145 ? -1.060 4.341 13.564 1.00 89.00 145 GLY A C 1
ATOM 1180 O O . GLY A 1 145 ? -1.003 3.660 14.583 1.00 89.00 145 GLY A O 1
ATOM 1181 N N . LEU A 1 146 ? -1.262 5.663 13.589 1.00 88.75 146 LEU A N 1
ATOM 1182 C CA . LEU A 1 146 ? -1.476 6.424 14.822 1.00 88.75 146 LEU A CA 1
ATOM 1183 C C . LEU A 1 146 ? -2.779 6.028 15.521 1.00 88.75 146 LEU A C 1
ATOM 1185 O O . LEU A 1 146 ? -2.767 5.839 16.731 1.00 88.75 146 LEU A O 1
ATOM 1189 N N . TYR A 1 147 ? -3.871 5.849 14.772 1.00 87.62 147 TYR A N 1
ATOM 1190 C CA . TYR A 1 147 ? -5.154 5.397 15.316 1.00 87.62 147 TYR A CA 1
ATOM 1191 C C . TYR A 1 147 ? -5.031 4.040 16.019 1.00 87.62 147 TYR A C 1
ATOM 1193 O O . TYR A 1 147 ? -5.454 3.895 17.164 1.00 87.62 147 TYR A O 1
ATOM 1201 N N . PHE A 1 148 ? -4.415 3.051 15.365 1.00 84.81 148 PHE A N 1
ATOM 1202 C CA . PHE A 1 148 ? -4.207 1.736 15.969 1.00 84.81 148 PHE A CA 1
ATOM 1203 C C . PHE A 1 148 ? -3.180 1.780 17.100 1.00 84.81 148 PHE A C 1
ATOM 1205 O O . PHE A 1 148 ? -3.338 1.066 18.077 1.00 84.81 148 PHE A O 1
ATOM 1212 N N . LEU A 1 149 ? -2.158 2.636 17.025 1.00 85.00 149 LEU A N 1
ATOM 1213 C CA . LEU A 1 149 ? -1.202 2.792 18.121 1.00 85.00 149 LEU A CA 1
ATOM 1214 C C . LEU A 1 149 ? -1.860 3.397 19.370 1.00 85.00 149 LEU A C 1
ATOM 1216 O O . LEU A 1 149 ? -1.613 2.923 20.476 1.00 85.00 149 LEU A O 1
ATOM 1220 N N . ASP A 1 150 ? -2.690 4.423 19.210 1.00 82.25 150 ASP A N 1
ATOM 1221 C CA . ASP A 1 150 ? -3.447 5.030 20.307 1.00 82.25 150 ASP A CA 1
ATOM 1222 C C . ASP A 1 150 ? -4.418 4.019 20.926 1.00 82.25 150 ASP A C 1
ATOM 1224 O O . ASP A 1 150 ? -4.402 3.773 22.135 1.00 82.25 150 ASP A O 1
ATOM 1228 N N . LYS A 1 151 ? -5.164 3.312 20.074 1.00 75.50 151 LYS A N 1
ATOM 1229 C CA . LYS A 1 151 ? -6.059 2.241 20.502 1.00 75.50 151 LYS A CA 1
ATOM 1230 C C . LYS A 1 151 ? -5.326 1.127 21.257 1.00 75.50 151 LYS A C 1
ATOM 1232 O O . LYS A 1 151 ? -5.831 0.662 22.283 1.00 75.50 151 LYS A O 1
ATOM 1237 N N . SER A 1 152 ? -4.115 0.775 20.829 1.00 73.62 152 SER A N 1
ATOM 1238 C CA . SER A 1 152 ? -3.294 -0.235 21.500 1.00 73.62 152 SER A CA 1
ATOM 1239 C C . SER A 1 152 ? -3.009 0.165 22.936 1.00 73.62 152 SER A C 1
ATOM 1241 O O . SER A 1 152 ? -3.271 -0.608 23.853 1.00 73.62 152 SER A O 1
ATOM 1243 N N . ARG A 1 153 ? -2.588 1.417 23.147 1.00 69.00 153 ARG A N 1
ATOM 1244 C CA . ARG A 1 153 ? -2.276 1.965 24.470 1.00 69.00 153 ARG A CA 1
ATOM 1245 C C . ARG A 1 153 ? -3.505 1.936 25.366 1.00 69.00 153 ARG A C 1
ATOM 1247 O O . ARG A 1 153 ? -3.457 1.344 26.436 1.00 69.00 153 ARG A O 1
ATOM 1254 N N . THR A 1 154 ? -4.640 2.423 24.862 1.00 61.03 154 THR A N 1
ATOM 1255 C CA . THR A 1 154 ? -5.897 2.413 25.627 1.00 61.03 154 THR A CA 1
ATOM 1256 C C . THR A 1 154 ? -6.405 1.013 25.977 1.00 61.03 154 THR A C 1
ATOM 1258 O O . THR A 1 154 ? -7.159 0.879 26.930 1.00 61.03 154 THR A O 1
ATOM 1261 N N . THR A 1 155 ? -6.011 -0.038 25.249 1.00 57.56 155 THR A N 1
ATOM 1262 C CA . THR A 1 155 ? -6.428 -1.421 25.544 1.00 57.56 155 THR A CA 1
ATOM 1263 C C . THR A 1 155 ? -5.591 -2.055 26.663 1.00 57.56 155 THR A C 1
ATOM 1265 O O . THR A 1 155 ? -6.090 -2.929 27.368 1.00 57.56 155 THR A O 1
ATOM 1268 N N . TYR A 1 156 ? -4.337 -1.626 26.843 1.00 54.06 156 TYR A N 1
ATOM 1269 C CA . TYR A 1 156 ? -3.432 -2.161 27.871 1.00 54.06 156 TYR A CA 1
ATOM 1270 C C . TYR A 1 156 ? -3.441 -1.367 29.187 1.00 54.06 156 TYR A C 1
ATOM 1272 O O . TYR A 1 156 ? -2.934 -1.872 30.185 1.00 54.06 156 TYR A O 1
ATOM 1280 N N . ASP A 1 157 ? -4.038 -0.173 29.208 1.00 52.12 157 ASP A N 1
ATOM 1281 C CA . ASP A 1 157 ? -4.130 0.691 30.396 1.00 52.12 157 ASP A CA 1
ATOM 1282 C C . ASP A 1 157 ? -5.315 0.347 31.346 1.00 52.12 157 ASP A C 1
ATOM 1284 O O . ASP A 1 157 ? -5.641 1.144 32.228 1.00 52.12 157 ASP A O 1
ATOM 1288 N N . PHE A 1 158 ? -5.950 -0.832 31.208 1.00 42.16 158 PHE A N 1
ATOM 1289 C CA . PHE A 1 158 ? -7.075 -1.309 32.046 1.00 42.16 158 PHE A CA 1
ATOM 1290 C C . PHE A 1 158 ? -6.810 -2.636 32.775 1.00 42.16 158 PHE A C 1
ATOM 1292 O O . PHE A 1 158 ? -6.387 -3.625 32.129 1.00 42.16 158 PHE A O 1
#